Protein AF-A0A3D5U6U4-F1 (afdb_monomer_lite)

Radius of gyration: 26.77 Å; chains: 1; bounding box: 83×34×39 Å

Sequence (105 aa):
MNKAITIGLLGLILFFGLQHNKQDKTVEEMVDYLSFTGTITEVRDGAVLVQEETNEENFMVFNISEQVLLLEDATQNTVGSDSFAVGQKITAYYLENTPMALSFP

Secondary structure (DSSP, 8-state):
--HHHHHHHHHHHHHHHTTTS-----------EEEEEEEEEEEETTEEEEE-SS-TT-EEEEE-STTEEEEETTT-PBPPGGG--TT-EEEEEEETTS-------

pLDDT: mean 75.06, std 17.37, range [29.53, 95.75]

Structure (mmCIF, N/CA/C/O backbone):
data_AF-A0A3D5U6U4-F1
#
_entry.id   AF-A0A3D5U6U4-F1
#
loop_
_atom_site.group_PDB
_atom_site.id
_atom_site.type_symbol
_atom_site.label_atom_id
_atom_site.label_alt_id
_atom_site.label_comp_id
_atom_site.label_asym_id
_atom_site.label_entity_id
_atom_site.label_seq_id
_atom_site.pdbx_PDB_ins_code
_atom_site.Cartn_x
_atom_site.Cartn_y
_atom_site.Cartn_z
_atom_site.occupancy
_atom_site.B_iso_or_equiv
_atom_site.auth_seq_id
_atom_site.auth_comp_id
_atom_site.auth_asym_id
_atom_site.auth_atom_id
_atom_site.pdbx_PDB_model_num
ATOM 1 N N . MET A 1 1 ? 69.268 -10.670 -27.344 1.00 49.69 1 MET A N 1
ATOM 2 C CA . MET A 1 1 ? 67.825 -10.791 -27.026 1.00 49.69 1 MET A CA 1
ATOM 3 C C . MET A 1 1 ? 67.526 -12.259 -26.745 1.00 49.69 1 MET A C 1
ATOM 5 O O . MET A 1 1 ? 67.668 -13.078 -27.646 1.00 49.69 1 MET A O 1
ATOM 9 N N . ASN A 1 2 ? 67.239 -12.614 -25.489 1.00 47.78 2 ASN A N 1
ATOM 10 C CA . ASN A 1 2 ? 67.153 -14.013 -25.055 1.00 47.78 2 ASN A CA 1
ATOM 11 C C . ASN A 1 2 ? 65.814 -14.631 -25.472 1.00 47.78 2 ASN A C 1
ATOM 13 O O . ASN A 1 2 ? 64.769 -14.272 -24.934 1.00 47.78 2 ASN A O 1
ATOM 17 N N . LYS A 1 3 ? 65.866 -15.589 -26.407 1.00 51.94 3 LYS A N 1
ATOM 18 C CA . LYS A 1 3 ? 64.705 -16.308 -26.968 1.00 51.94 3 LYS A CA 1
ATOM 19 C C . LYS A 1 3 ? 63.836 -17.005 -25.904 1.00 51.94 3 LYS A C 1
ATOM 21 O O . LYS A 1 3 ? 62.663 -17.257 -26.142 1.00 51.94 3 LYS A O 1
ATOM 26 N N . ALA A 1 4 ? 64.395 -17.267 -24.720 1.00 57.69 4 ALA A N 1
ATOM 27 C CA . ALA A 1 4 ? 63.685 -17.857 -23.586 1.00 57.69 4 ALA A CA 1
ATOM 28 C C . ALA A 1 4 ? 62.629 -16.920 -22.964 1.00 57.69 4 ALA A C 1
ATOM 30 O O . ALA A 1 4 ? 61.592 -17.386 -22.505 1.00 57.69 4 ALA A O 1
ATOM 31 N N . ILE A 1 5 ? 62.853 -15.601 -22.992 1.00 57.34 5 ILE A N 1
ATOM 32 C CA . ILE A 1 5 ? 61.927 -14.619 -22.397 1.00 57.34 5 ILE A CA 1
ATOM 33 C C . ILE A 1 5 ? 60.682 -14.453 -23.282 1.00 57.34 5 ILE A C 1
ATOM 35 O O . ILE A 1 5 ? 59.568 -14.295 -22.793 1.00 57.34 5 ILE A O 1
ATOM 39 N N . THR A 1 6 ? 60.858 -14.547 -24.600 1.00 54.06 6 THR A N 1
ATOM 40 C CA . THR A 1 6 ? 59.790 -14.340 -25.588 1.00 54.06 6 THR A CA 1
ATOM 41 C C . THR A 1 6 ? 58.789 -15.498 -25.621 1.00 54.06 6 THR A C 1
ATOM 43 O O . THR A 1 6 ? 57.597 -15.271 -25.808 1.00 54.06 6 THR A O 1
ATOM 46 N N . ILE A 1 7 ? 59.250 -16.732 -25.386 1.00 58.53 7 ILE A N 1
ATOM 47 C CA . ILE A 1 7 ? 58.397 -17.932 -25.366 1.00 58.53 7 ILE A CA 1
ATOM 48 C C . ILE A 1 7 ? 57.552 -17.991 -24.081 1.00 58.53 7 ILE A C 1
ATOM 50 O O . ILE A 1 7 ? 56.382 -18.363 -24.137 1.00 58.53 7 ILE A O 1
ATOM 54 N N . GLY A 1 8 ? 58.101 -17.554 -22.940 1.00 56.38 8 GLY A N 1
ATOM 55 C CA . GLY A 1 8 ? 57.357 -17.483 -21.676 1.00 56.38 8 GLY A CA 1
ATOM 56 C C . GLY A 1 8 ? 56.195 -16.482 -21.708 1.00 56.38 8 GLY A C 1
ATOM 57 O O . GLY A 1 8 ? 55.117 -16.773 -21.195 1.00 56.38 8 GLY A O 1
ATOM 58 N N . LEU A 1 9 ? 56.378 -15.334 -22.371 1.00 59.19 9 LEU A N 1
ATOM 59 C CA . LEU A 1 9 ? 55.343 -14.301 -22.494 1.00 59.19 9 LEU A CA 1
ATOM 60 C C . LEU A 1 9 ? 54.156 -14.762 -23.364 1.00 59.19 9 LEU A C 1
ATOM 62 O O . LEU A 1 9 ? 53.002 -14.528 -23.011 1.00 59.19 9 LEU A O 1
ATOM 66 N N . LEU A 1 10 ? 54.431 -15.461 -24.472 1.00 58.62 10 LEU A N 1
ATOM 67 C CA . LEU A 1 10 ? 53.401 -16.015 -25.363 1.00 58.62 10 LEU A CA 1
ATOM 68 C C . LEU A 1 10 ? 52.571 -17.118 -24.687 1.00 58.62 10 LEU A C 1
ATOM 70 O O . LEU A 1 10 ? 51.357 -17.173 -24.877 1.00 58.62 10 LEU A O 1
ATOM 74 N N . GLY A 1 11 ? 53.201 -17.959 -23.858 1.00 58.41 11 GLY A N 1
ATOM 75 C CA . GLY A 1 11 ? 52.500 -18.990 -23.084 1.00 58.41 11 GLY A CA 1
ATOM 76 C C . GLY A 1 11 ? 51.540 -18.416 -22.035 1.00 58.41 11 GLY A C 1
ATOM 77 O O . GLY A 1 11 ? 50.445 -18.943 -21.852 1.00 58.41 11 GLY A O 1
ATOM 78 N N . LEU A 1 12 ? 51.907 -17.300 -21.396 1.00 59.41 12 LEU A N 1
ATOM 79 C CA . LEU A 1 12 ? 51.075 -16.640 -20.384 1.00 59.41 12 LEU A CA 1
ATOM 80 C C . LEU A 1 12 ? 49.804 -16.012 -20.989 1.00 59.41 12 LEU A C 1
ATOM 82 O O . LEU A 1 12 ? 48.728 -16.110 -20.404 1.00 59.41 12 LEU A O 1
ATOM 86 N N . ILE A 1 13 ? 49.907 -15.423 -22.186 1.00 61.06 13 ILE A N 1
ATOM 87 C CA . ILE A 1 13 ? 48.765 -14.820 -22.898 1.00 61.06 13 ILE A CA 1
ATOM 88 C C . ILE A 1 13 ? 47.747 -15.891 -23.324 1.00 61.06 13 ILE A C 1
ATOM 90 O O . ILE A 1 13 ? 46.543 -15.676 -23.197 1.00 61.06 13 ILE A O 1
ATOM 94 N N . LEU A 1 14 ? 48.207 -17.068 -23.766 1.00 58.50 14 LEU A N 1
ATOM 95 C CA . LEU A 1 14 ? 47.326 -18.194 -24.104 1.00 58.50 14 LEU A CA 1
ATOM 96 C C . LEU A 1 14 ? 46.611 -18.771 -22.873 1.00 58.50 14 LEU A C 1
ATOM 98 O O . LEU A 1 14 ? 45.441 -19.142 -22.964 1.00 58.50 14 LEU A O 1
ATOM 102 N N . PHE A 1 15 ? 47.286 -18.811 -21.720 1.00 56.75 15 PHE A N 1
ATOM 103 C CA . PHE A 1 15 ? 46.705 -19.326 -20.478 1.00 56.75 15 PHE A CA 1
ATOM 104 C C . PHE A 1 15 ? 45.635 -18.384 -19.899 1.00 56.75 15 PHE A C 1
ATOM 106 O O . PHE A 1 15 ? 44.600 -18.852 -19.433 1.00 56.75 15 PHE A O 1
ATOM 113 N N . PHE A 1 16 ? 45.829 -17.062 -19.997 1.00 57.28 16 PHE A N 1
ATOM 114 C CA . PHE A 1 16 ? 44.813 -16.077 -19.596 1.00 57.28 16 PHE A CA 1
ATOM 115 C C . PHE A 1 16 ? 43.679 -15.908 -20.622 1.00 57.28 16 PHE A C 1
ATOM 117 O O . PHE A 1 16 ? 42.536 -15.680 -20.229 1.00 57.28 16 PHE A O 1
ATOM 124 N N . GLY A 1 17 ? 43.949 -16.061 -21.923 1.00 55.91 17 GLY A N 1
ATOM 125 C CA . GLY A 1 17 ? 42.940 -15.893 -22.978 1.00 55.91 17 GLY A CA 1
ATOM 126 C C . GLY A 1 17 ? 41.813 -16.934 -22.947 1.00 55.91 17 GLY A C 1
ATOM 127 O O . GLY A 1 17 ? 40.683 -16.626 -23.317 1.00 55.91 17 GLY A O 1
ATOM 128 N N . LEU A 1 18 ? 42.088 -18.148 -22.457 1.00 53.12 18 LEU A N 1
ATOM 129 C CA . LEU A 1 18 ? 41.090 -19.220 -22.340 1.00 53.12 18 LEU A CA 1
ATOM 130 C C . LEU A 1 18 ? 40.211 -19.119 -21.083 1.00 53.12 18 LEU A C 1
ATOM 132 O O . LEU A 1 18 ? 39.150 -19.739 -21.042 1.00 53.12 18 LEU A O 1
ATOM 136 N N . GLN A 1 19 ? 40.604 -18.338 -20.070 1.00 54.06 19 GLN A N 1
ATOM 137 C CA . GLN A 1 19 ? 39.822 -18.206 -18.832 1.00 54.06 19 GLN A CA 1
ATOM 138 C C . GLN A 1 19 ? 38.735 -17.123 -18.890 1.00 54.06 19 GLN A C 1
ATOM 140 O O . GLN A 1 19 ? 37.909 -17.048 -17.986 1.00 54.06 19 GLN A O 1
ATOM 145 N N . HIS A 1 20 ? 38.666 -16.324 -19.960 1.00 48.91 20 HIS A N 1
ATOM 146 C CA . HIS A 1 20 ? 37.698 -15.225 -20.075 1.00 48.91 20 HIS A CA 1
ATOM 147 C C . HIS A 1 20 ? 36.335 -15.627 -20.678 1.00 48.91 20 HIS A C 1
ATOM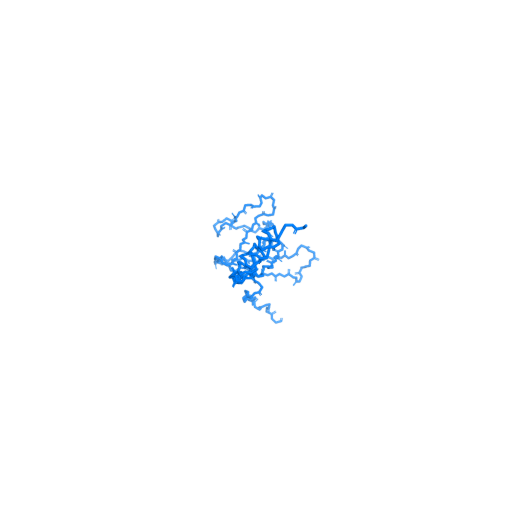 149 O O . HIS A 1 20 ? 35.553 -14.763 -21.056 1.00 48.91 20 HIS A O 1
ATOM 155 N N . ASN A 1 21 ? 36.029 -16.923 -20.811 1.00 51.47 21 ASN A N 1
ATOM 156 C CA . ASN A 1 21 ? 34.814 -17.371 -21.512 1.00 51.47 21 ASN A CA 1
ATOM 157 C C . ASN A 1 21 ? 33.963 -18.374 -20.726 1.00 51.47 21 ASN A C 1
ATOM 159 O O . ASN A 1 21 ? 33.442 -19.343 -21.271 1.00 51.47 21 ASN A O 1
ATOM 163 N N . LYS A 1 22 ? 33.820 -18.128 -19.424 1.00 52.09 22 LYS A N 1
ATOM 164 C CA . LYS A 1 22 ? 32.718 -18.668 -18.619 1.00 52.09 22 LYS A CA 1
ATOM 165 C C . LYS A 1 22 ? 32.206 -17.593 -17.670 1.00 52.09 22 LYS A C 1
ATOM 167 O O . LYS A 1 22 ? 32.256 -17.738 -16.456 1.00 52.09 22 LYS A O 1
ATOM 172 N N . GLN A 1 23 ? 31.751 -16.483 -18.240 1.00 45.66 23 GLN A N 1
ATOM 173 C CA . GLN A 1 23 ? 30.744 -15.687 -17.558 1.00 45.66 23 GLN A CA 1
ATOM 174 C C . GLN A 1 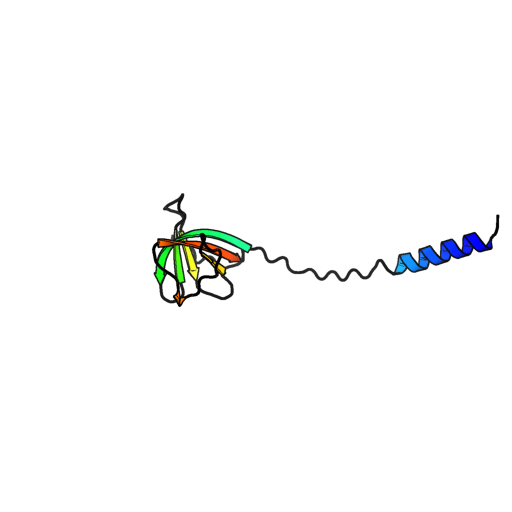23 ? 29.428 -16.418 -17.811 1.00 45.66 23 GLN A C 1
ATOM 176 O O . GLN A 1 23 ? 28.806 -16.239 -18.859 1.00 45.66 23 GLN A O 1
ATOM 181 N N . ASP A 1 24 ? 29.076 -17.325 -16.897 1.00 47.44 24 ASP A N 1
ATOM 182 C CA . ASP A 1 24 ? 27.701 -17.795 -16.789 1.00 47.44 24 ASP A CA 1
ATOM 183 C C . ASP A 1 24 ? 26.842 -16.538 -16.681 1.00 47.44 24 ASP A C 1
ATOM 185 O O . ASP A 1 24 ? 26.926 -15.777 -15.716 1.00 47.44 24 ASP A O 1
ATOM 189 N N . LYS A 1 25 ? 26.078 -16.264 -17.738 1.00 47.50 25 LYS A N 1
ATOM 190 C CA . LYS A 1 25 ? 24.980 -15.316 -17.675 1.00 47.50 25 LYS A CA 1
ATOM 191 C C . LYS A 1 25 ? 23.896 -15.986 -16.844 1.00 47.50 25 LYS A C 1
ATOM 193 O O . LYS A 1 25 ? 22.918 -16.489 -17.388 1.00 47.50 25 LYS A O 1
ATOM 198 N N . THR A 1 26 ? 24.064 -15.978 -15.529 1.00 47.44 26 THR A N 1
ATOM 199 C CA . THR A 1 26 ? 22.915 -15.901 -14.639 1.00 47.44 26 THR A CA 1
ATOM 200 C C . THR A 1 26 ? 22.293 -14.548 -14.952 1.00 47.44 26 THR A C 1
ATOM 202 O O . THR A 1 26 ? 22.721 -13.510 -14.457 1.00 47.44 26 THR A O 1
ATOM 205 N N . VAL A 1 27 ? 21.373 -14.534 -15.915 1.00 52.31 27 VAL A N 1
ATOM 206 C CA . VAL A 1 27 ? 20.400 -13.457 -16.009 1.00 52.31 27 VAL A CA 1
ATOM 207 C C . VAL A 1 27 ? 19.575 -13.636 -14.743 1.00 52.31 27 VAL A C 1
ATOM 209 O O . VAL A 1 27 ? 18.676 -14.469 -14.711 1.00 52.31 27 VAL A O 1
ATOM 212 N N . GLU A 1 28 ? 19.965 -12.967 -13.656 1.00 53.75 28 GLU A N 1
ATOM 213 C CA . GLU A 1 28 ? 18.984 -12.629 -12.634 1.00 53.75 28 GLU A CA 1
ATOM 214 C C . GLU A 1 28 ? 17.889 -11.893 -13.398 1.00 53.75 28 GLU A C 1
ATOM 216 O O . GLU A 1 28 ? 18.150 -10.850 -14.002 1.00 53.75 28 GLU A O 1
ATOM 221 N N . GLU A 1 29 ? 16.707 -12.502 -13.499 1.00 57.72 29 GLU A N 1
ATOM 222 C CA . GLU A 1 29 ? 15.519 -11.779 -13.926 1.00 57.72 29 GLU A CA 1
ATOM 223 C C . GLU A 1 29 ? 15.426 -10.563 -13.003 1.00 57.72 29 GLU A C 1
ATOM 225 O O . GLU A 1 29 ? 15.165 -10.702 -11.809 1.00 57.72 29 GLU A O 1
ATOM 230 N N . MET A 1 30 ? 15.756 -9.381 -13.528 1.00 62.91 30 MET A N 1
ATOM 231 C CA . MET A 1 30 ? 15.550 -8.140 -12.800 1.00 62.91 30 MET A CA 1
ATOM 232 C C . MET A 1 30 ? 14.043 -7.996 -12.657 1.00 62.91 30 MET A C 1
ATOM 234 O O . MET A 1 30 ? 13.322 -7.861 -13.641 1.00 62.91 30 MET A O 1
ATOM 238 N N . VAL A 1 31 ? 13.576 -8.151 -11.426 1.00 69.19 31 VAL A N 1
ATOM 239 C CA . VAL A 1 31 ? 12.171 -8.023 -11.086 1.00 69.19 31 VAL A CA 1
ATOM 240 C C . VAL A 1 31 ? 11.892 -6.537 -10.884 1.00 69.19 31 VAL A C 1
ATOM 242 O O . VAL A 1 31 ? 12.403 -5.939 -9.937 1.00 69.19 31 VAL A O 1
ATOM 245 N N . ASP A 1 32 ? 11.113 -5.941 -11.785 1.00 82.38 32 ASP A N 1
ATOM 246 C CA . ASP A 1 32 ? 10.748 -4.528 -11.712 1.00 82.38 32 ASP A CA 1
ATOM 247 C C . ASP A 1 32 ? 9.641 -4.309 -10.668 1.00 82.38 32 ASP A C 1
ATOM 249 O O . ASP A 1 32 ? 8.546 -4.882 -10.737 1.00 82.38 32 ASP A O 1
ATOM 253 N N . TYR A 1 33 ? 9.951 -3.473 -9.675 1.00 84.50 33 TYR A N 1
ATOM 254 C CA . TYR A 1 33 ? 9.032 -3.068 -8.616 1.00 84.50 33 TYR A CA 1
ATOM 255 C C . TYR A 1 33 ? 8.564 -1.630 -8.834 1.00 84.50 33 TYR A C 1
ATOM 257 O O . TYR A 1 33 ? 9.358 -0.732 -9.115 1.00 84.50 33 TYR A O 1
ATOM 265 N N . LEU A 1 34 ? 7.271 -1.412 -8.626 1.00 89.31 34 LEU A N 1
ATOM 266 C CA . LEU A 1 34 ? 6.631 -0.106 -8.565 1.00 89.31 34 LEU A CA 1
ATOM 267 C C . LEU A 1 34 ? 6.315 0.252 -7.114 1.00 89.31 34 LEU A C 1
ATOM 269 O O . LEU A 1 34 ? 6.209 -0.629 -6.256 1.00 89.31 34 LEU A O 1
ATOM 273 N N . SER A 1 35 ? 6.136 1.547 -6.848 1.00 91.00 35 SER A N 1
ATOM 274 C CA . SER A 1 35 ? 5.671 2.031 -5.553 1.00 91.00 35 SER A CA 1
ATOM 275 C C . SER A 1 35 ? 4.459 2.951 -5.657 1.00 91.00 35 SER A C 1
ATOM 277 O O . SER A 1 35 ? 4.239 3.618 -6.667 1.00 91.00 35 SER A O 1
ATOM 279 N N . PHE A 1 36 ? 3.655 2.966 -4.596 1.00 91.25 36 PHE A N 1
ATOM 280 C CA . PHE A 1 36 ? 2.514 3.863 -4.433 1.00 91.25 36 PHE A CA 1
ATOM 281 C C . PHE A 1 36 ? 2.433 4.311 -2.975 1.00 91.25 36 PHE A C 1
ATOM 283 O O . PHE A 1 36 ? 2.349 3.475 -2.072 1.00 91.25 36 PHE A O 1
ATOM 290 N N . THR A 1 37 ? 2.456 5.619 -2.742 1.00 93.94 37 THR A N 1
ATOM 291 C CA . THR A 1 37 ? 2.395 6.201 -1.397 1.00 93.94 37 THR A CA 1
ATOM 292 C C . THR A 1 37 ? 1.063 6.901 -1.201 1.00 93.94 37 THR A C 1
ATOM 294 O O . THR A 1 37 ? 0.629 7.684 -2.043 1.00 93.94 37 THR A O 1
ATOM 297 N N . GLY A 1 38 ? 0.427 6.654 -0.062 1.00 94.19 38 GLY A N 1
ATOM 298 C CA . GLY A 1 38 ? -0.845 7.283 0.247 1.00 94.19 38 GLY A CA 1
ATOM 299 C C . GLY A 1 38 ? -1.363 6.941 1.633 1.00 94.19 38 GLY A C 1
ATOM 300 O O . GLY A 1 38 ? -0.665 6.352 2.458 1.00 94.19 38 GLY A O 1
ATOM 301 N N . THR A 1 39 ? -2.607 7.333 1.882 1.00 95.75 39 THR A N 1
ATOM 302 C CA . THR A 1 39 ? -3.294 7.097 3.155 1.00 95.75 39 THR A CA 1
ATOM 303 C C . THR A 1 39 ? -4.321 5.986 3.003 1.00 95.75 39 THR A C 1
ATOM 305 O O . THR A 1 39 ? -5.091 5.982 2.043 1.00 95.75 39 THR A O 1
ATOM 308 N N . ILE A 1 40 ? -4.371 5.060 3.962 1.00 94.56 40 ILE A N 1
ATOM 309 C CA . ILE A 1 40 ? -5.417 4.035 4.016 1.00 94.56 40 ILE A CA 1
ATOM 310 C C . ILE A 1 40 ? -6.762 4.708 4.300 1.00 94.56 40 ILE A C 1
ATOM 312 O O . ILE A 1 40 ? -6.954 5.299 5.364 1.00 94.56 40 ILE A O 1
ATOM 316 N N . THR A 1 41 ? -7.707 4.594 3.372 1.00 95.12 41 THR A N 1
ATOM 317 C CA . THR A 1 41 ? -9.070 5.133 3.512 1.00 95.12 41 THR A CA 1
ATOM 318 C C . THR A 1 41 ? -10.092 4.052 3.843 1.00 95.12 41 THR A C 1
ATOM 320 O O . THR A 1 41 ? -11.116 4.347 4.457 1.00 95.12 41 THR A O 1
ATOM 323 N N . GLU A 1 42 ? -9.799 2.791 3.517 1.00 94.00 42 GLU A N 1
ATOM 324 C CA . GLU A 1 42 ? -10.655 1.649 3.832 1.00 94.00 42 GLU A CA 1
ATOM 325 C C . GLU A 1 42 ? -9.820 0.396 4.127 1.00 94.00 42 GLU A C 1
ATOM 327 O O . GLU A 1 42 ? -8.843 0.109 3.433 1.00 94.00 42 GLU A O 1
ATOM 332 N N . VAL A 1 43 ? -10.237 -0.373 5.136 1.00 91.88 43 VAL A N 1
ATOM 333 C CA . VAL A 1 43 ? -9.688 -1.699 5.452 1.00 91.88 43 VAL A CA 1
ATOM 334 C C . VAL A 1 43 ? -10.783 -2.734 5.212 1.00 91.88 43 VAL A C 1
ATOM 336 O O . VAL A 1 43 ? -11.886 -2.611 5.746 1.00 91.88 43 VAL A O 1
ATOM 339 N N . ARG A 1 44 ? -10.481 -3.744 4.397 1.00 89.12 44 ARG A N 1
ATOM 340 C CA . ARG A 1 44 ? -11.367 -4.859 4.042 1.00 89.12 44 ARG A CA 1
ATOM 341 C C . ARG A 1 44 ? -10.715 -6.180 4.444 1.00 89.12 44 ARG A C 1
ATOM 343 O O . ARG A 1 44 ? -9.527 -6.227 4.755 1.00 89.12 44 ARG A O 1
ATOM 350 N N . ASP A 1 45 ? -11.483 -7.264 4.402 1.00 85.31 45 ASP A N 1
ATOM 351 C CA . ASP A 1 45 ? -10.9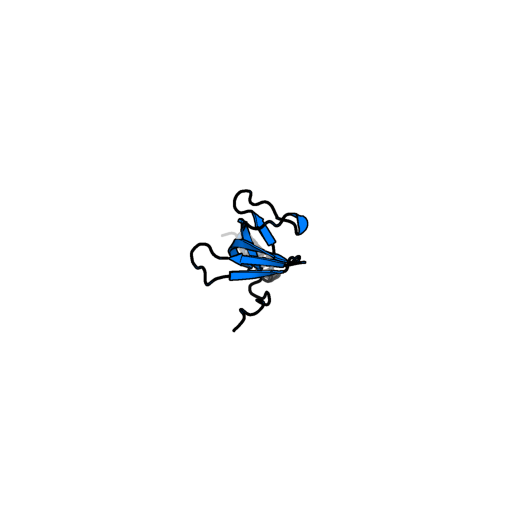32 -8.600 4.633 1.00 85.31 45 ASP A CA 1
ATOM 352 C C . ASP A 1 45 ? -9.920 -8.951 3.526 1.00 85.31 45 ASP A C 1
ATOM 354 O O . ASP A 1 45 ? -10.283 -9.094 2.358 1.00 85.31 45 ASP A O 1
ATOM 358 N N . GLY A 1 46 ? -8.635 -8.998 3.889 1.00 84.25 46 GLY A N 1
ATOM 359 C CA . GLY A 1 46 ? -7.528 -9.305 2.980 1.00 84.25 46 GLY A CA 1
ATOM 360 C C . GLY A 1 46 ? -7.089 -8.181 2.031 1.00 84.25 46 GLY A C 1
ATOM 361 O O . GLY A 1 46 ? -6.250 -8.436 1.168 1.00 84.25 46 GLY A O 1
ATOM 362 N N . ALA A 1 47 ? -7.601 -6.951 2.164 1.00 88.44 47 ALA A N 1
ATOM 363 C CA . ALA A 1 47 ? -7.215 -5.839 1.290 1.00 88.44 47 ALA A CA 1
ATOM 364 C C . ALA A 1 47 ? -7.333 -4.459 1.954 1.00 88.44 47 ALA A C 1
ATOM 366 O O . ALA A 1 47 ? -8.117 -4.260 2.882 1.00 88.44 47 ALA A O 1
ATOM 367 N N . VAL A 1 48 ? -6.601 -3.479 1.423 1.00 91.19 48 VAL A N 1
ATOM 368 C CA . VAL A 1 48 ? -6.681 -2.067 1.833 1.00 91.19 48 VAL A CA 1
ATOM 369 C C . VAL A 1 48 ? -6.864 -1.153 0.624 1.00 91.19 48 VAL A C 1
ATOM 371 O O . VAL A 1 48 ? -6.286 -1.397 -0.434 1.00 91.19 48 VAL A O 1
ATOM 374 N N . LEU A 1 49 ? -7.665 -0.099 0.783 1.00 92.56 49 LEU A N 1
ATOM 375 C CA . LEU A 1 49 ? -7.781 0.996 -0.181 1.00 92.56 49 LEU A CA 1
ATOM 376 C C . LEU A 1 49 ? -6.859 2.134 0.254 1.00 92.56 49 LEU A C 1
ATOM 378 O O . LEU A 1 49 ? -6.953 2.604 1.389 1.00 92.56 49 LEU A O 1
ATOM 382 N N . VAL A 1 50 ? -5.990 2.575 -0.650 1.00 93.06 50 VAL A N 1
ATOM 383 C CA . VAL A 1 50 ? -4.995 3.618 -0.396 1.00 93.06 50 VAL A CA 1
ATOM 384 C C . VAL A 1 50 ? -5.219 4.766 -1.371 1.00 93.06 50 VAL A C 1
ATOM 386 O O . VAL A 1 50 ? -5.246 4.556 -2.581 1.00 93.06 50 VAL A O 1
ATOM 389 N N . GLN A 1 51 ? -5.368 5.973 -0.835 1.00 94.62 51 GLN A N 1
ATOM 390 C CA . GLN A 1 51 ? -5.594 7.208 -1.583 1.00 94.62 51 GLN A CA 1
ATOM 391 C C . GLN A 1 51 ? -4.304 8.027 -1.675 1.00 94.62 51 GLN A C 1
ATOM 393 O O . GLN A 1 51 ? -3.661 8.267 -0.648 1.00 94.62 51 GLN A O 1
ATOM 398 N N . GLU A 1 52 ? -3.947 8.492 -2.873 1.00 94.19 52 GLU A N 1
ATOM 399 C CA . GLU A 1 52 ? -2.846 9.443 -3.055 1.00 94.19 52 GLU A CA 1
ATOM 400 C C . GLU A 1 52 ? -3.195 10.803 -2.424 1.00 94.19 52 GLU A C 1
ATOM 402 O O . GLU A 1 52 ? -4.289 11.332 -2.609 1.00 94.19 52 GLU A O 1
ATOM 407 N N . GLU A 1 53 ? -2.253 11.400 -1.690 1.00 90.06 53 GLU A N 1
ATOM 408 C CA . GLU A 1 53 ? -2.484 12.667 -0.974 1.00 90.06 53 GLU A CA 1
ATOM 409 C C . GLU A 1 53 ? -2.696 13.869 -1.907 1.00 90.06 53 GLU A C 1
ATOM 411 O O . GLU A 1 53 ? -3.390 14.819 -1.552 1.00 90.06 53 GLU A O 1
ATOM 416 N N . THR A 1 54 ? -2.067 13.863 -3.082 1.00 91.19 54 THR A N 1
ATOM 417 C CA . THR A 1 54 ? -2.065 14.987 -4.034 1.00 91.19 54 THR A CA 1
ATOM 418 C C . THR A 1 54 ? -3.163 14.884 -5.089 1.00 91.19 54 THR A C 1
ATOM 420 O O . THR A 1 54 ? -3.402 15.859 -5.805 1.00 91.19 54 THR A O 1
ATOM 423 N N . ASN A 1 55 ? -3.822 13.729 -5.196 1.00 90.12 55 ASN A N 1
ATOM 424 C CA . ASN A 1 55 ? -4.845 13.457 -6.193 1.00 90.12 55 ASN A CA 1
ATOM 425 C C . ASN A 1 55 ? -5.935 12.548 -5.611 1.00 90.12 55 ASN A C 1
ATOM 427 O O . ASN A 1 55 ? -5.768 11.334 -5.517 1.00 90.12 55 ASN A O 1
ATOM 431 N N . GLU A 1 56 ? -7.078 13.143 -5.265 1.00 86.88 56 GLU A N 1
ATOM 432 C CA . GLU A 1 56 ? -8.236 12.432 -4.706 1.00 86.88 56 GLU A CA 1
ATOM 433 C C . GLU A 1 56 ? -8.880 11.444 -5.698 1.00 86.88 56 GLU A C 1
ATOM 435 O O . GLU A 1 56 ? -9.585 10.526 -5.289 1.00 86.88 56 GLU A O 1
ATOM 440 N N . GLU A 1 57 ? -8.601 11.567 -6.996 1.00 88.06 57 GLU A N 1
ATOM 441 C CA . GLU A 1 57 ? -9.073 10.618 -8.009 1.00 88.06 57 GLU A CA 1
ATOM 442 C C . GLU A 1 57 ? -8.130 9.415 -8.172 1.00 88.06 57 GLU A C 1
ATOM 444 O O . GLU A 1 57 ? -8.499 8.428 -8.807 1.00 88.06 57 GLU A O 1
ATOM 449 N N . ASN A 1 58 ? -6.923 9.463 -7.591 1.00 89.06 58 ASN A N 1
ATOM 450 C CA . ASN A 1 58 ? -5.937 8.392 -7.698 1.00 89.06 58 ASN A CA 1
ATOM 451 C C . ASN A 1 58 ? -5.890 7.531 -6.432 1.00 89.06 58 ASN A C 1
ATOM 453 O O . ASN A 1 58 ? -5.257 7.873 -5.430 1.00 89.06 58 ASN A O 1
ATOM 457 N N . PHE A 1 59 ? -6.544 6.379 -6.500 1.00 91.56 59 PHE A N 1
ATOM 458 C CA . PHE A 1 59 ? -6.561 5.389 -5.433 1.00 91.56 59 PHE A CA 1
ATOM 459 C C . PHE A 1 59 ? -6.202 4.006 -5.964 1.00 91.56 59 PHE A C 1
ATOM 461 O O . PHE A 1 59 ? -6.467 3.663 -7.116 1.00 91.56 59 PHE A O 1
ATOM 468 N N . MET A 1 60 ? -5.638 3.180 -5.089 1.00 89.94 60 MET A N 1
ATOM 469 C CA . MET A 1 60 ? -5.281 1.805 -5.407 1.00 89.94 60 MET A CA 1
ATOM 470 C C . MET A 1 60 ? -5.739 0.858 -4.303 1.00 89.94 60 MET A C 1
ATOM 472 O O . MET A 1 60 ? -5.665 1.171 -3.114 1.00 89.94 60 MET A O 1
ATOM 476 N N . VAL A 1 61 ? -6.226 -0.316 -4.707 1.00 90.25 61 VAL A N 1
ATOM 477 C CA . VAL A 1 61 ? -6.539 -1.413 -3.789 1.00 90.25 61 VAL A CA 1
ATOM 478 C C . VAL A 1 61 ? -5.365 -2.377 -3.767 1.00 90.25 61 VAL A C 1
ATOM 480 O O . VAL A 1 61 ? -5.013 -2.951 -4.797 1.00 90.25 61 VAL A O 1
ATOM 483 N N . PHE A 1 62 ? -4.801 -2.600 -2.584 1.00 87.94 62 PHE A N 1
ATOM 484 C CA . PHE A 1 62 ? -3.756 -3.592 -2.369 1.00 87.94 62 PHE A CA 1
ATOM 485 C C . PHE A 1 62 ? -4.333 -4.812 -1.667 1.00 87.94 62 PHE A C 1
ATOM 487 O O . PHE A 1 62 ? -4.807 -4.720 -0.535 1.00 87.94 62 PHE A O 1
ATOM 494 N N . ASN A 1 63 ? -4.262 -5.963 -2.336 1.00 85.75 63 ASN A N 1
ATOM 495 C CA . ASN A 1 63 ? -4.504 -7.248 -1.690 1.0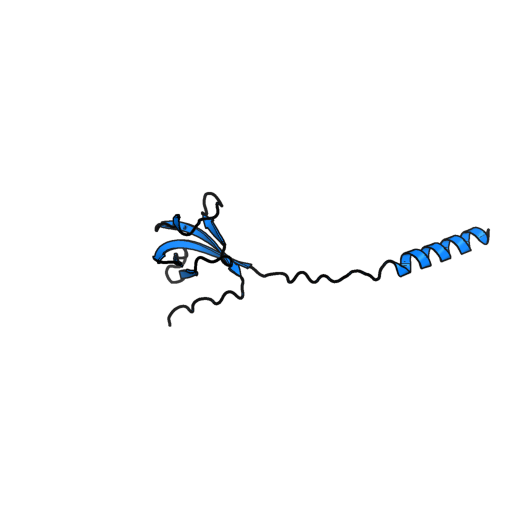0 85.75 63 ASN A CA 1
ATOM 496 C C . ASN A 1 63 ? -3.292 -7.599 -0.830 1.00 85.75 63 ASN A C 1
ATOM 498 O O . ASN A 1 63 ? -2.155 -7.589 -1.310 1.00 85.75 63 ASN A O 1
ATOM 502 N N . ILE A 1 64 ? -3.540 -7.937 0.430 1.00 81.12 64 ILE A N 1
ATOM 503 C CA . ILE A 1 64 ? -2.493 -8.320 1.367 1.00 81.12 64 ILE A CA 1
ATOM 504 C C . ILE A 1 64 ? -2.008 -9.712 0.958 1.00 81.12 64 ILE A C 1
ATOM 506 O O . ILE A 1 64 ? -2.717 -10.707 1.096 1.00 81.12 64 ILE A O 1
ATOM 510 N N . SER A 1 65 ? -0.811 -9.772 0.383 1.00 81.19 65 SER A N 1
ATOM 511 C CA . SER A 1 65 ? -0.204 -10.994 -0.140 1.00 81.19 65 SER A CA 1
ATOM 512 C C . SER A 1 65 ? 1.317 -10.899 -0.064 1.00 81.19 65 SER A C 1
ATOM 514 O O . SER A 1 65 ? 1.861 -9.808 0.067 1.00 81.19 65 SER A O 1
ATOM 516 N N . GLU A 1 66 ? 2.019 -12.023 -0.212 1.00 78.50 66 GLU A N 1
ATOM 517 C CA . GLU A 1 66 ? 3.493 -12.053 -0.213 1.00 78.50 66 GLU A CA 1
ATOM 518 C C . GLU A 1 66 ? 4.126 -11.258 -1.372 1.00 78.50 66 GLU A C 1
ATOM 520 O O . GLU A 1 66 ? 5.317 -10.966 -1.34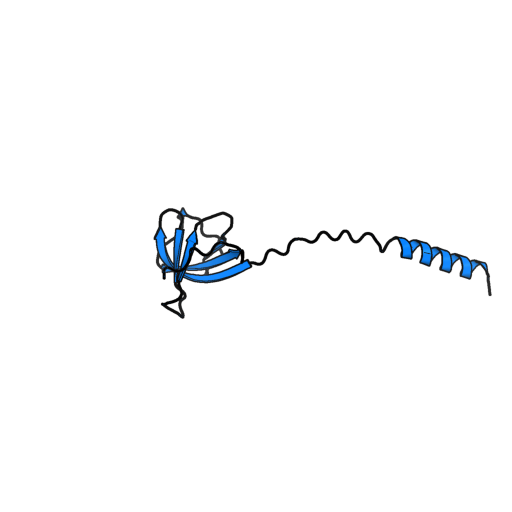6 1.00 78.50 66 GLU A O 1
ATOM 525 N N . GLN A 1 67 ? 3.338 -10.897 -2.389 1.00 79.12 67 GLN A N 1
ATOM 526 C CA . GLN A 1 67 ? 3.792 -10.151 -3.567 1.00 79.12 67 GLN A CA 1
ATOM 527 C C . GLN A 1 67 ? 3.680 -8.629 -3.395 1.00 79.12 67 GLN A C 1
ATOM 529 O O . GLN A 1 67 ? 4.136 -7.883 -4.262 1.00 79.12 67 GLN A O 1
ATOM 534 N N . VAL A 1 68 ? 3.072 -8.167 -2.298 1.00 84.19 68 VAL A N 1
ATOM 535 C CA . VAL A 1 68 ? 2.885 -6.747 -1.994 1.00 84.19 68 VAL A CA 1
ATOM 536 C C . VAL A 1 68 ? 3.491 -6.455 -0.629 1.00 84.19 68 VAL A C 1
ATOM 538 O O . VAL A 1 68 ? 3.028 -6.957 0.394 1.00 84.19 68 VAL A O 1
ATOM 541 N N . LEU A 1 69 ? 4.518 -5.609 -0.606 1.00 87.12 69 LEU A N 1
ATOM 542 C CA . LEU A 1 69 ? 5.127 -5.137 0.630 1.00 87.12 69 LEU A CA 1
ATOM 543 C C . LEU A 1 69 ? 4.515 -3.789 1.009 1.00 87.12 69 LEU A C 1
ATOM 545 O O . LEU A 1 69 ? 4.660 -2.813 0.278 1.00 87.12 69 LEU A O 1
ATOM 549 N N . LEU A 1 70 ? 3.858 -3.732 2.165 1.00 87.69 70 LEU A N 1
ATOM 550 C CA . LEU A 1 70 ? 3.277 -2.506 2.709 1.00 87.69 70 LEU A CA 1
ATOM 551 C C . LEU A 1 70 ? 4.131 -2.024 3.885 1.00 87.69 70 LEU A C 1
ATOM 553 O O . LEU A 1 70 ? 4.275 -2.734 4.883 1.00 87.69 70 LEU A O 1
ATOM 557 N N . LEU A 1 71 ? 4.707 -0.828 3.756 1.00 89.38 71 LEU A N 1
ATOM 558 C CA . LEU A 1 71 ? 5.518 -0.194 4.795 1.00 89.38 71 LEU A CA 1
ATOM 559 C C . LEU A 1 71 ? 4.803 1.026 5.361 1.00 89.38 71 LEU A C 1
ATOM 561 O O . LEU A 1 71 ? 4.246 1.824 4.608 1.00 89.38 71 LEU A O 1
ATOM 565 N N . GLU A 1 72 ? 4.863 1.207 6.675 1.00 87.25 72 GLU A N 1
ATOM 566 C CA . GLU A 1 72 ? 4.443 2.458 7.300 1.00 87.25 72 GLU A CA 1
ATOM 567 C C . GLU A 1 72 ? 5.445 3.564 6.965 1.00 87.25 72 GLU A C 1
ATOM 569 O O . GLU A 1 72 ? 6.650 3.397 7.148 1.00 87.25 72 GLU A O 1
ATOM 574 N N . ASP A 1 73 ? 4.958 4.718 6.515 1.00 82.12 73 ASP A N 1
ATOM 575 C CA . ASP A 1 73 ? 5.824 5.780 5.995 1.00 82.12 73 ASP A CA 1
ATOM 576 C C . ASP A 1 73 ? 6.783 6.337 7.063 1.00 82.12 73 ASP A C 1
ATOM 578 O O . ASP A 1 73 ? 7.977 6.518 6.821 1.00 82.12 73 ASP A O 1
ATOM 582 N N . ALA A 1 74 ? 6.283 6.530 8.286 1.00 80.69 74 ALA A N 1
ATOM 583 C CA . ALA A 1 74 ? 7.050 7.132 9.373 1.00 80.69 74 ALA A CA 1
ATOM 584 C C . ALA A 1 74 ? 8.141 6.211 9.939 1.00 80.69 74 ALA A C 1
ATOM 586 O O . ALA A 1 74 ? 9.206 6.685 10.336 1.00 80.69 74 ALA A O 1
ATOM 587 N N . THR A 1 75 ? 7.869 4.908 10.024 1.00 83.19 75 THR A N 1
ATOM 588 C CA . THR A 1 75 ? 8.753 3.952 10.706 1.00 83.19 75 THR A CA 1
ATOM 589 C C . THR A 1 75 ? 9.501 3.036 9.748 1.00 83.19 75 THR A C 1
ATOM 591 O O . THR A 1 75 ? 10.472 2.407 10.161 1.00 83.19 75 THR A O 1
ATOM 594 N N . GLN A 1 76 ? 9.069 2.965 8.484 1.00 82.19 76 GLN A N 1
ATOM 595 C CA . GLN A 1 76 ? 9.533 2.005 7.479 1.00 82.19 76 GLN A CA 1
ATOM 596 C C . GLN A 1 76 ? 9.384 0.541 7.929 1.00 82.19 76 GLN A C 1
ATOM 598 O O . GLN A 1 76 ? 10.005 -0.359 7.365 1.00 82.19 76 GLN A O 1
ATOM 603 N N . ASN A 1 77 ? 8.553 0.286 8.943 1.00 83.25 77 ASN A N 1
ATOM 604 C CA . ASN A 1 77 ? 8.254 -1.060 9.398 1.00 83.25 77 ASN A CA 1
ATOM 605 C C . ASN A 1 77 ? 7.244 -1.713 8.458 1.00 83.25 77 ASN A C 1
ATOM 607 O O . ASN A 1 77 ? 6.295 -1.069 8.003 1.00 83.25 77 ASN A O 1
ATOM 611 N N . THR A 1 78 ? 7.418 -3.012 8.223 1.00 78.81 78 THR A N 1
ATOM 612 C CA . THR A 1 78 ? 6.410 -3.817 7.537 1.00 78.81 78 THR A CA 1
ATOM 613 C C . THR A 1 78 ? 5.127 -3.838 8.352 1.00 78.81 78 THR A C 1
ATOM 615 O O . THR A 1 78 ? 5.141 -4.166 9.540 1.00 7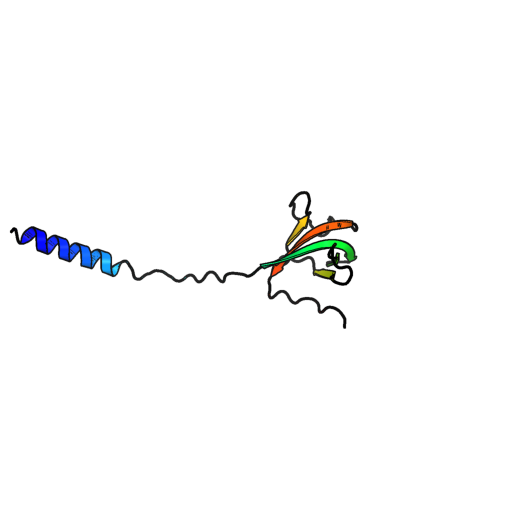8.81 78 THR A O 1
ATOM 618 N N . VAL A 1 79 ? 4.016 -3.515 7.700 1.00 76.56 79 VAL A N 1
ATOM 619 C CA . VAL A 1 79 ? 2.686 -3.540 8.304 1.00 76.56 79 VAL A CA 1
ATOM 620 C C . VAL A 1 79 ? 2.035 -4.868 7.930 1.00 76.56 79 VAL A C 1
ATOM 622 O O . VAL A 1 79 ? 1.846 -5.175 6.754 1.00 76.56 79 VAL A O 1
ATOM 625 N N . GLY A 1 80 ? 1.747 -5.692 8.936 1.00 71.56 80 GLY A N 1
ATOM 626 C CA . GLY A 1 80 ? 1.011 -6.942 8.754 1.00 71.56 80 GLY A CA 1
ATOM 627 C C . GLY A 1 80 ? -0.488 -6.695 8.575 1.00 71.56 80 GLY A C 1
ATOM 628 O O . GLY A 1 80 ? -0.993 -5.637 8.960 1.00 71.56 80 GLY A O 1
ATOM 629 N N . SER A 1 81 ? -1.207 -7.700 8.062 1.00 71.31 81 SER A N 1
ATOM 630 C CA . SER A 1 81 ? -2.670 -7.676 7.869 1.00 71.31 81 SER A CA 1
ATOM 631 C C . SER A 1 81 ? -3.442 -7.162 9.078 1.00 71.31 81 SER A C 1
ATOM 633 O O . SER A 1 81 ? -4.409 -6.421 8.936 1.00 71.31 81 SER A O 1
ATOM 635 N N . ASP A 1 82 ? -2.970 -7.515 10.267 1.00 76.88 82 ASP A N 1
ATOM 636 C CA . ASP A 1 82 ? -3.677 -7.284 11.524 1.00 76.88 82 ASP A CA 1
ATOM 637 C C . ASP A 1 82 ? -3.417 -5.880 12.094 1.00 76.88 82 ASP A C 1
ATOM 639 O O . ASP A 1 82 ? -4.011 -5.489 13.098 1.00 76.88 82 ASP A O 1
ATOM 643 N N . SER A 1 83 ? -2.508 -5.124 11.471 1.00 81.75 83 SER A N 1
ATOM 644 C CA . SER A 1 83 ? -2.071 -3.798 11.922 1.00 81.75 83 SER A CA 1
ATOM 645 C C . SER A 1 83 ? -2.548 -2.642 11.044 1.00 81.75 83 SER A C 1
ATOM 647 O O . SER A 1 83 ? -2.271 -1.491 11.375 1.00 81.75 83 SER A O 1
ATOM 649 N N . PHE A 1 84 ? -3.279 -2.914 9.958 1.00 86.75 84 PHE A N 1
ATOM 650 C CA . PHE A 1 84 ? -3.804 -1.855 9.098 1.00 86.75 84 PHE A CA 1
ATOM 651 C C . PHE A 1 84 ? -4.913 -1.060 9.785 1.00 86.75 84 PHE A C 1
ATOM 653 O O . PHE A 1 84 ? -5.884 -1.620 10.299 1.00 86.75 84 PHE A O 1
ATOM 660 N N . ALA A 1 85 ? -4.794 0.265 9.733 1.00 90.31 85 ALA A N 1
ATOM 661 C CA . ALA A 1 85 ? -5.795 1.186 10.249 1.00 90.31 85 ALA A CA 1
ATOM 662 C C . ALA A 1 85 ? -6.074 2.321 9.258 1.00 90.31 85 ALA A C 1
ATOM 664 O O . ALA A 1 85 ? -5.176 2.827 8.585 1.00 90.31 85 ALA A O 1
ATOM 665 N N . VAL A 1 86 ? -7.334 2.757 9.205 1.00 94.31 86 VAL A N 1
ATOM 666 C CA . VAL A 1 86 ? -7.732 3.947 8.441 1.00 94.31 86 VAL A CA 1
ATOM 667 C C . VAL A 1 86 ? -6.985 5.174 8.971 1.00 94.31 86 VAL A C 1
ATOM 669 O O . VAL A 1 86 ? -6.876 5.370 10.181 1.00 94.31 86 VAL A O 1
ATOM 672 N N . GLY A 1 87 ? -6.482 6.004 8.058 1.00 93.69 87 GLY A N 1
ATOM 673 C CA . GLY A 1 87 ? -5.676 7.187 8.358 1.00 93.69 87 GLY A CA 1
ATOM 674 C C . GLY A 1 87 ? -4.170 6.923 8.444 1.00 93.69 87 GLY A C 1
ATOM 675 O O . GLY A 1 87 ? -3.402 7.873 8.573 1.00 93.69 87 GLY A O 1
ATOM 676 N N . GLN A 1 88 ? -3.726 5.667 8.350 1.00 92.44 88 GLN A N 1
ATOM 677 C CA . GLN A 1 88 ? -2.303 5.342 8.315 1.00 92.44 88 GLN A CA 1
ATOM 678 C C . GLN A 1 88 ? -1.701 5.685 6.948 1.00 92.44 88 GLN A C 1
ATOM 680 O O . GLN A 1 88 ? -2.254 5.319 5.908 1.00 92.44 88 GLN A O 1
ATOM 685 N N . LYS A 1 89 ? -0.546 6.357 6.956 1.00 94.75 89 LYS A N 1
ATOM 686 C CA . LYS A 1 89 ? 0.240 6.627 5.752 1.00 94.75 89 LYS A CA 1
ATOM 687 C C . LYS A 1 89 ? 1.189 5.469 5.474 1.00 94.75 89 LYS A C 1
ATOM 689 O O . LYS A 1 89 ? 1.975 5.082 6.342 1.00 94.75 89 LYS A O 1
ATOM 694 N N . ILE A 1 90 ? 1.116 4.932 4.265 1.00 93.31 90 ILE A N 1
ATOM 695 C CA . ILE A 1 90 ? 1.877 3.757 3.851 1.00 93.31 90 ILE A CA 1
ATOM 696 C C . ILE A 1 90 ? 2.503 3.971 2.476 1.00 93.31 90 ILE A C 1
ATOM 698 O O . ILE A 1 90 ? 1.991 4.729 1.651 1.00 93.31 90 ILE A O 1
ATOM 702 N N . THR A 1 91 ? 3.593 3.254 2.225 1.00 93.38 91 THR A N 1
ATOM 703 C CA . THR A 1 91 ? 4.143 3.057 0.885 1.00 93.38 91 THR A CA 1
ATOM 704 C C . THR A 1 91 ? 4.048 1.579 0.535 1.00 93.38 91 THR A C 1
ATOM 706 O O . THR A 1 91 ? 4.584 0.724 1.243 1.00 93.38 91 THR A O 1
ATOM 709 N N . ALA A 1 92 ? 3.340 1.287 -0.551 1.00 90.31 92 ALA A N 1
ATOM 710 C CA . ALA A 1 92 ? 3.228 -0.043 -1.118 1.00 90.31 92 ALA A CA 1
ATOM 711 C C . ALA A 1 92 ? 4.317 -0.253 -2.166 1.00 90.31 92 ALA A C 1
ATOM 713 O O . ALA A 1 92 ? 4.509 0.617 -3.011 1.00 90.31 92 ALA A O 1
ATOM 714 N N . TYR A 1 93 ? 4.974 -1.410 -2.142 1.00 89.88 93 TYR A N 1
ATOM 715 C CA . TYR A 1 93 ? 5.864 -1.888 -3.195 1.00 89.88 93 TYR A CA 1
ATOM 716 C C . TYR A 1 93 ? 5.281 -3.166 -3.791 1.00 89.88 93 TYR A C 1
ATOM 718 O O . TYR A 1 93 ? 4.956 -4.104 -3.060 1.00 89.88 93 TYR A O 1
ATOM 726 N N . TYR A 1 94 ? 5.132 -3.200 -5.109 1.00 87.69 94 TYR A N 1
ATOM 727 C CA . TYR A 1 94 ? 4.475 -4.290 -5.828 1.00 87.69 94 TYR A CA 1
ATOM 728 C C . TYR A 1 94 ? 5.142 -4.506 -7.186 1.00 87.69 94 TYR A C 1
ATOM 730 O O . TYR A 1 94 ? 5.808 -3.616 -7.707 1.00 87.69 94 TYR A O 1
ATOM 738 N N . LEU A 1 95 ? 4.994 -5.699 -7.757 1.00 86.31 95 LEU A N 1
ATOM 739 C CA . LEU A 1 95 ? 5.569 -6.016 -9.067 1.00 86.31 95 LEU A CA 1
ATOM 740 C C . LEU A 1 95 ? 4.875 -5.203 -10.160 1.00 86.31 95 LEU A C 1
ATOM 742 O O . LEU A 1 95 ? 3.652 -5.079 -10.119 1.00 86.31 95 LEU A O 1
ATOM 746 N N . GLU A 1 96 ? 5.604 -4.746 -11.176 1.00 82.19 96 GLU A N 1
ATOM 747 C CA . GLU A 1 96 ? 5.003 -4.089 -12.352 1.00 82.19 96 GLU A CA 1
ATOM 748 C C . GLU A 1 96 ? 3.926 -4.967 -13.014 1.00 82.19 96 GLU A C 1
ATOM 750 O O . GLU A 1 96 ? 2.876 -4.488 -13.434 1.00 82.19 96 GLU A O 1
ATOM 755 N N . ASN A 1 97 ? 4.148 -6.283 -13.013 1.00 76.44 97 ASN A N 1
ATOM 756 C CA . ASN A 1 97 ? 3.231 -7.274 -13.573 1.00 76.44 97 ASN A CA 1
ATOM 757 C C . ASN A 1 97 ? 2.106 -7.684 -12.609 1.00 76.44 97 ASN A C 1
ATOM 759 O O . ASN A 1 97 ? 1.327 -8.585 -12.935 1.00 76.44 97 ASN A O 1
ATOM 763 N N . THR A 1 98 ? 2.036 -7.088 -11.412 1.00 72.38 98 THR A N 1
ATOM 764 C CA . THR A 1 98 ? 0.936 -7.347 -10.477 1.00 72.38 98 THR A CA 1
ATOM 765 C C . THR A 1 98 ? -0.349 -6.960 -11.194 1.00 72.38 98 THR A C 1
ATOM 767 O O . THR A 1 98 ? -0.444 -5.821 -11.657 1.00 72.38 98 THR A O 1
ATOM 770 N N . PRO A 1 99 ? -1.340 -7.863 -11.312 1.00 63.97 99 PRO A N 1
ATOM 771 C CA . PRO A 1 99 ? -2.627 -7.502 -11.873 1.00 63.97 99 PRO A CA 1
ATOM 772 C C . PRO A 1 99 ? -3.181 -6.350 -11.040 1.00 63.97 99 PRO A C 1
ATOM 774 O O . PRO A 1 99 ? -3.625 -6.556 -9.909 1.00 63.97 99 PRO A O 1
ATOM 777 N N . MET A 1 100 ? -3.128 -5.131 -11.580 1.00 61.75 100 MET A N 1
ATOM 778 C CA . MET A 1 100 ? -3.900 -4.037 -11.022 1.00 61.75 100 MET A CA 1
ATOM 779 C C . MET A 1 100 ? -5.341 -4.520 -11.069 1.00 61.75 100 MET A C 1
ATOM 781 O O . MET A 1 100 ? -5.856 -4.843 -12.144 1.00 61.75 100 MET A O 1
ATOM 785 N N . ALA A 1 101 ? -5.970 -4.648 -9.900 1.00 57.91 101 ALA A N 1
ATOM 786 C CA . ALA A 1 101 ? -7.412 -4.760 -9.849 1.00 57.91 101 ALA A CA 1
ATOM 787 C C . ALA A 1 101 ? -7.914 -3.501 -10.551 1.00 57.91 101 ALA A C 1
ATOM 789 O O . ALA A 1 101 ? -7.762 -2.406 -10.015 1.00 57.91 101 ALA A O 1
ATOM 790 N N . LEU A 1 102 ? -8.351 -3.682 -11.802 1.00 46.50 102 LEU A N 1
ATOM 791 C CA . LEU A 1 102 ? -8.831 -2.636 -12.689 1.00 46.50 102 LEU A CA 1
ATOM 792 C C . LEU A 1 102 ? -9.624 -1.634 -11.857 1.00 46.50 102 LEU A C 1
ATOM 794 O O . LEU A 1 102 ? -10.623 -1.998 -11.228 1.00 46.50 102 LEU A O 1
ATOM 798 N N . SER A 1 103 ? -9.129 -0.397 -11.845 1.00 37.94 103 SER A N 1
ATOM 799 C CA . SER A 1 103 ? -9.930 0.786 -11.586 1.00 37.94 103 SER A CA 1
ATOM 800 C C . SER A 1 103 ? -11.303 0.563 -12.221 1.00 37.94 103 SER A C 1
ATOM 802 O O . SER A 1 103 ? -11.411 0.262 -13.412 1.00 37.94 103 SER A O 1
ATOM 804 N N . PHE A 1 104 ? -12.352 0.571 -11.398 1.00 29.53 104 PHE A N 1
ATOM 805 C CA . PHE A 1 104 ? -13.725 0.474 -11.896 1.00 29.53 104 PHE A CA 1
ATOM 806 C C . PHE A 1 104 ? -13.999 1.652 -12.869 1.00 29.53 104 PHE A C 1
ATOM 808 O O . PHE A 1 104 ? -13.300 2.661 -12.774 1.00 29.53 104 PHE A O 1
ATOM 815 N N . PRO A 1 105 ? -14.937 1.486 -13.826 1.00 41.88 105 PRO A N 1
ATOM 816 C CA . PRO A 1 105 ? -14.952 2.139 -15.142 1.00 41.88 105 PRO A CA 1
ATOM 817 C C . PRO A 1 105 ? -14.999 3.666 -15.129 1.00 41.88 105 PRO A C 1
ATOM 819 O O . PRO A 1 105 ? -15.599 4.237 -14.192 1.00 41.88 105 PRO A O 1
#

Foldseek 3Di:
DDPVVVVVVVVVCVVVVVVPPPPPPPVPVPFDKDKDKAFFADQDDQWTKGAHPVDRVDIAIDGQDPQKFKAQPPPRDTAHSVRDDGGTIIMIMHTPPPPGPDDDD